Protein AF-A0A933N2H4-F1 (afdb_monomer)

Structure (mmCIF, N/CA/C/O backbone):
data_AF-A0A933N2H4-F1
#
_entry.id   AF-A0A933N2H4-F1
#
loop_
_atom_site.group_PDB
_atom_site.id
_atom_site.type_symbol
_atom_site.label_atom_id
_atom_site.label_alt_id
_atom_site.label_comp_id
_atom_site.label_asym_id
_atom_site.label_entity_id
_atom_site.label_seq_id
_atom_site.pdbx_PDB_ins_code
_atom_site.Cartn_x
_atom_site.Cartn_y
_atom_site.Cartn_z
_atom_site.occupancy
_atom_site.B_iso_or_equiv
_atom_site.auth_seq_id
_atom_site.auth_comp_id
_atom_site.auth_asym_id
_atom_site.auth_atom_id
_atom_site.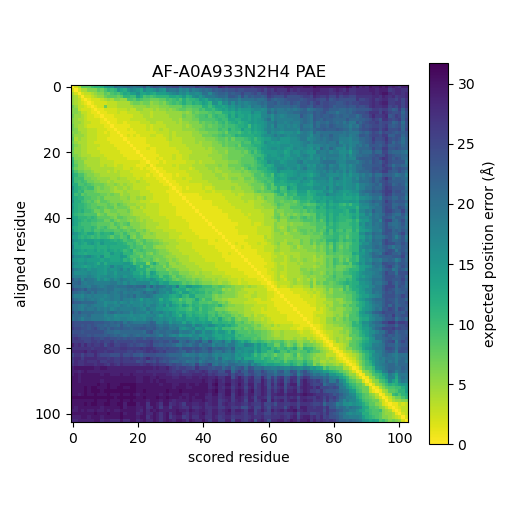pdbx_PDB_model_num
ATOM 1 N N . MET A 1 1 ? 38.674 6.266 -50.011 1.00 58.47 1 MET A N 1
ATOM 2 C CA . ME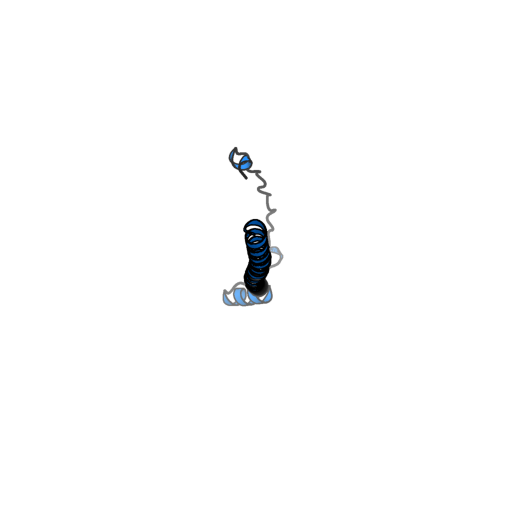T A 1 1 ? 37.348 5.593 -49.966 1.00 58.47 1 MET A CA 1
ATOM 3 C C . MET A 1 1 ? 37.020 4.892 -48.635 1.00 58.47 1 MET A C 1
ATOM 5 O O . MET A 1 1 ? 35.869 4.526 -48.436 1.00 58.47 1 MET A O 1
ATOM 9 N N . THR A 1 2 ? 37.965 4.697 -47.707 1.00 66.81 2 THR A N 1
ATOM 10 C CA . THR A 1 2 ? 37.738 3.985 -46.427 1.00 66.81 2 THR A CA 1
ATOM 11 C C . THR A 1 2 ? 36.993 4.820 -45.375 1.00 66.81 2 THR A C 1
ATOM 13 O O . THR A 1 2 ? 36.081 4.307 -44.730 1.00 66.81 2 THR A O 1
ATOM 16 N N . LYS A 1 3 ? 37.294 6.124 -45.261 1.00 69.38 3 LYS A N 1
ATOM 17 C CA . LYS A 1 3 ? 36.632 7.045 -44.312 1.00 69.38 3 LYS A CA 1
ATOM 18 C C . LYS A 1 3 ? 35.112 7.145 -44.504 1.00 69.38 3 LYS A C 1
ATOM 20 O O . LYS A 1 3 ? 34.376 7.161 -43.527 1.00 69.38 3 LYS A O 1
ATOM 25 N N . THR A 1 4 ? 34.623 7.151 -45.743 1.00 79.38 4 THR A N 1
ATOM 26 C CA . THR A 1 4 ? 33.181 7.214 -46.043 1.00 79.38 4 THR A CA 1
ATOM 27 C C . THR A 1 4 ? 32.435 5.933 -45.679 1.00 79.38 4 THR A C 1
ATOM 29 O O . THR A 1 4 ? 31.270 6.000 -45.306 1.00 79.38 4 THR A O 1
ATOM 32 N N . ARG A 1 5 ? 33.086 4.765 -45.751 1.00 79.56 5 ARG A N 1
ATOM 33 C CA . ARG A 1 5 ? 32.495 3.502 -45.281 1.00 79.56 5 ARG A CA 1
ATOM 34 C C . ARG A 1 5 ? 32.428 3.468 -43.755 1.00 79.56 5 ARG A C 1
ATOM 36 O O . ARG A 1 5 ? 31.379 3.149 -43.215 1.00 79.56 5 ARG A O 1
ATOM 43 N N . ALA A 1 6 ? 33.498 3.887 -43.078 1.00 84.25 6 ALA A N 1
ATOM 44 C CA . ALA A 1 6 ? 33.524 3.998 -41.619 1.00 84.25 6 ALA A CA 1
ATOM 45 C C . ALA A 1 6 ? 32.442 4.951 -41.085 1.00 84.25 6 ALA A C 1
ATOM 47 O O . ALA A 1 6 ? 31.749 4.610 -40.133 1.00 84.25 6 ALA A O 1
ATOM 48 N N . LEU A 1 7 ? 32.233 6.097 -41.746 1.00 88.12 7 LEU A N 1
ATOM 49 C CA . LEU A 1 7 ? 31.185 7.045 -41.363 1.00 88.12 7 LEU A CA 1
ATOM 50 C C . LEU A 1 7 ? 29.780 6.430 -41.481 1.00 88.12 7 LEU A C 1
ATOM 52 O O . LEU A 1 7 ? 28.976 6.575 -40.571 1.00 88.12 7 LEU A O 1
ATOM 56 N N . LYS A 1 8 ? 29.506 5.689 -42.565 1.00 88.38 8 LYS A N 1
ATOM 57 C CA . LYS A 1 8 ? 28.222 4.993 -42.766 1.00 88.38 8 LYS A CA 1
ATOM 58 C C . LYS A 1 8 ? 27.970 3.911 -41.713 1.00 88.38 8 LYS A C 1
ATOM 60 O O . LYS A 1 8 ? 26.841 3.752 -41.260 1.00 88.38 8 LYS A O 1
ATOM 65 N N . TYR A 1 9 ? 29.006 3.175 -41.310 1.00 92.06 9 TYR A N 1
ATOM 66 C CA . TYR A 1 9 ? 28.877 2.196 -40.229 1.00 92.06 9 TYR A CA 1
ATOM 67 C C . TYR A 1 9 ? 28.662 2.873 -38.874 1.00 92.06 9 TYR A C 1
ATOM 69 O O . TYR A 1 9 ? 27.835 2.412 -38.094 1.00 92.06 9 TYR A O 1
ATOM 77 N N . ALA A 1 10 ? 29.339 3.994 -38.615 1.00 92.19 10 ALA A N 1
ATOM 78 C CA . ALA A 1 10 ? 29.145 4.768 -37.395 1.00 92.19 10 ALA A CA 1
ATOM 79 C C . ALA A 1 10 ? 27.721 5.340 -37.296 1.00 92.19 10 ALA A C 1
ATOM 81 O O . ALA A 1 10 ? 27.112 5.260 -36.231 1.00 92.19 10 ALA A O 1
ATOM 82 N N . THR A 1 11 ? 27.155 5.853 -38.395 1.00 93.25 11 THR A N 1
ATOM 83 C CA . THR A 1 11 ? 25.762 6.327 -38.398 1.00 93.25 11 THR A CA 1
ATOM 84 C C . THR A 1 11 ? 24.784 5.180 -38.178 1.00 93.25 11 THR A C 1
ATOM 86 O O . THR A 1 11 ? 23.875 5.315 -37.368 1.00 93.25 11 THR A O 1
ATOM 89 N N . LEU A 1 12 ? 24.999 4.027 -38.823 1.00 94.56 12 LEU A N 1
ATOM 90 C CA . LEU A 1 12 ? 24.153 2.847 -38.632 1.00 94.56 12 LEU A CA 1
ATOM 91 C C . LEU A 1 12 ? 24.172 2.357 -37.172 1.00 94.56 12 LEU A C 1
ATOM 93 O O . LEU A 1 12 ? 23.121 2.082 -36.595 1.00 94.56 12 LEU A O 1
ATOM 97 N N . LEU A 1 13 ? 25.359 2.296 -36.562 1.00 95.75 13 LEU A N 1
ATOM 98 C CA . LEU A 1 13 ? 25.526 1.914 -35.159 1.00 95.75 13 LEU A CA 1
ATOM 99 C C . LEU A 1 13 ? 24.875 2.921 -34.213 1.00 95.75 13 LEU A C 1
ATOM 101 O O . LEU A 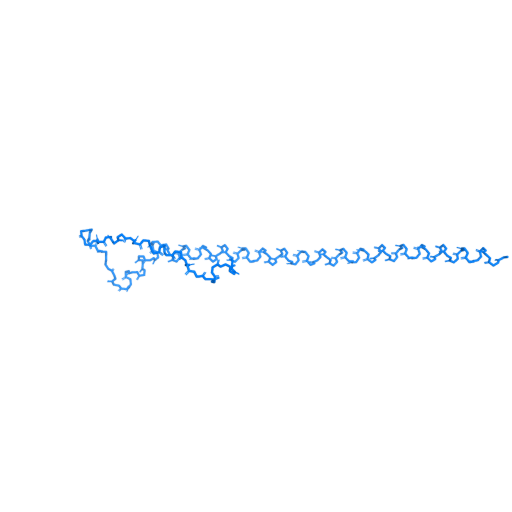1 13 ? 24.196 2.518 -33.274 1.00 95.75 13 LEU A O 1
ATOM 105 N N . SER A 1 14 ? 25.044 4.220 -34.471 1.00 95.06 14 SER A N 1
ATOM 106 C CA . SER A 1 14 ? 24.434 5.271 -33.656 1.00 95.06 14 SER A CA 1
ATOM 107 C C . SER A 1 14 ? 22.909 5.189 -33.696 1.00 95.06 14 SER A C 1
ATOM 109 O O . SER A 1 14 ? 22.268 5.169 -32.648 1.00 95.06 14 SER A O 1
ATOM 111 N N . THR A 1 15 ? 22.323 5.042 -34.885 1.00 95.62 15 THR A N 1
ATOM 112 C CA . THR A 1 15 ? 20.876 4.866 -35.036 1.00 95.62 15 THR A CA 1
ATOM 113 C C . THR A 1 15 ? 20.388 3.603 -34.323 1.00 95.62 15 THR A C 1
ATOM 115 O O . THR A 1 15 ? 19.409 3.662 -33.582 1.00 95.62 15 THR A O 1
ATOM 118 N N . GLY A 1 16 ? 21.096 2.479 -34.472 1.00 96.44 16 GLY A N 1
ATOM 119 C CA . GLY A 1 16 ? 20.769 1.238 -33.766 1.00 96.44 16 GLY A CA 1
ATOM 120 C C . GLY A 1 16 ? 20.817 1.385 -32.242 1.00 96.44 16 GLY A C 1
ATOM 121 O O . GLY A 1 16 ? 19.907 0.930 -31.551 1.00 96.44 16 GLY A O 1
ATOM 122 N N . ALA A 1 17 ? 21.828 2.077 -31.714 1.00 96.38 17 ALA A N 1
ATOM 123 C CA . ALA A 1 17 ? 21.964 2.331 -30.283 1.00 96.38 17 ALA A CA 1
ATOM 124 C C . ALA A 1 17 ? 20.8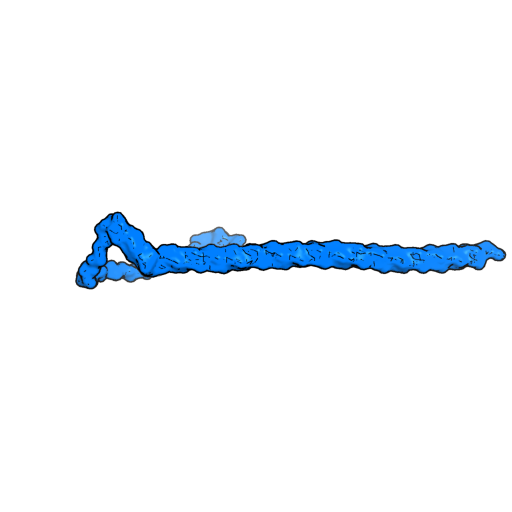07 3.177 -29.731 1.00 96.38 17 ALA A C 1
ATOM 126 O O . ALA A 1 17 ? 20.282 2.870 -28.662 1.00 96.38 17 ALA A O 1
ATOM 127 N N . VAL A 1 18 ? 20.356 4.195 -30.472 1.00 97.06 18 VAL A N 1
ATOM 128 C CA . VAL A 1 18 ? 19.201 5.019 -30.074 1.00 97.06 18 VAL A CA 1
ATOM 129 C C . VAL A 1 18 ? 17.931 4.173 -29.983 1.00 97.06 18 VAL A C 1
ATOM 131 O O . VAL A 1 18 ? 17.231 4.230 -28.971 1.00 97.06 18 VAL A O 1
ATOM 134 N N . PHE A 1 19 ? 17.654 3.341 -30.992 1.00 96.56 19 PHE A N 1
ATOM 135 C CA . PHE A 1 19 ? 16.495 2.445 -30.961 1.00 96.56 19 PHE A CA 1
ATOM 136 C C . PHE A 1 19 ? 16.570 1.436 -29.818 1.00 96.56 19 PHE A C 1
ATOM 138 O O . PHE A 1 19 ? 15.562 1.177 -29.162 1.00 96.56 19 PHE A O 1
ATOM 145 N N . PHE A 1 20 ? 17.760 0.901 -29.544 1.00 96.94 20 PHE A N 1
ATO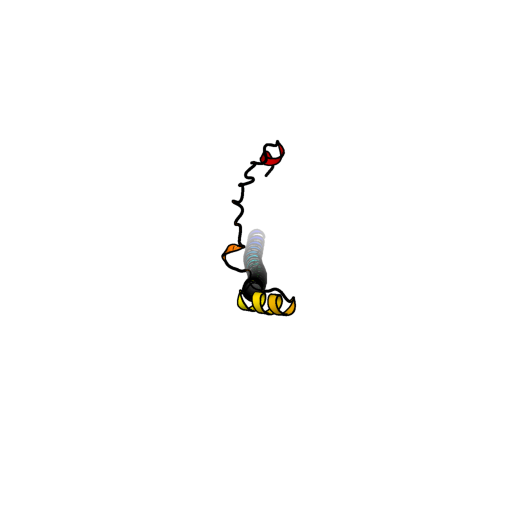M 146 C CA . PHE A 1 20 ? 17.964 -0.025 -28.439 1.00 96.94 20 PHE A CA 1
ATOM 147 C C . PHE A 1 20 ? 17.677 0.629 -27.084 1.00 96.94 20 PHE A C 1
ATOM 149 O O . PHE A 1 20 ? 16.915 0.079 -26.293 1.00 96.94 20 PHE A O 1
ATOM 156 N N . VAL A 1 21 ? 18.227 1.820 -26.827 1.00 96.69 21 VAL A N 1
ATOM 157 C CA . VAL A 1 21 ? 17.982 2.560 -25.577 1.00 96.69 21 VAL A CA 1
ATOM 158 C C . VAL A 1 21 ? 16.503 2.909 -25.431 1.00 96.69 21 VAL A C 1
ATOM 160 O O . VAL A 1 21 ? 15.943 2.760 -24.345 1.00 96.69 21 VAL A O 1
ATOM 163 N N . PHE A 1 22 ? 15.845 3.314 -26.519 1.00 96.56 22 PHE A N 1
ATOM 164 C CA . PHE A 1 22 ? 14.414 3.598 -26.506 1.00 96.56 22 PHE A CA 1
ATOM 165 C C . PHE A 1 22 ? 13.590 2.353 -26.155 1.00 96.56 22 PHE A C 1
ATOM 167 O O . PHE A 1 22 ? 12.750 2.399 -25.254 1.00 96.56 22 PHE A O 1
ATOM 174 N N . ALA A 1 23 ? 13.847 1.225 -26.820 1.00 96.06 23 ALA A N 1
ATOM 175 C CA . ALA A 1 23 ? 13.157 -0.030 -26.541 1.00 96.06 23 ALA A CA 1
ATOM 176 C C . ALA A 1 23 ? 13.412 -0.508 -25.103 1.00 96.06 23 ALA A C 1
ATOM 178 O O . ALA A 1 23 ? 12.473 -0.868 -24.394 1.00 96.06 23 ALA A O 1
ATOM 179 N N . TRP A 1 24 ? 14.662 -0.437 -24.640 1.00 95.94 24 TRP A N 1
ATOM 180 C CA . TRP A 1 24 ? 15.043 -0.776 -23.271 1.00 95.94 24 TRP A CA 1
ATOM 181 C C . TRP A 1 24 ? 14.294 0.073 -22.240 1.00 95.94 24 TRP A C 1
ATOM 183 O O . TRP A 1 24 ? 13.706 -0.466 -21.303 1.00 95.94 24 TRP A O 1
ATOM 193 N N . GLY A 1 25 ? 14.254 1.394 -22.437 1.00 95.06 25 GLY A N 1
ATOM 194 C CA . GLY A 1 25 ? 13.529 2.313 -21.562 1.00 95.06 25 GLY A CA 1
ATOM 195 C C . GLY A 1 25 ? 12.037 1.991 -21.483 1.00 95.06 25 GLY A C 1
ATOM 196 O O . GLY A 1 25 ? 11.481 1.949 -20.389 1.00 95.06 25 GLY A O 1
ATOM 197 N N . ASN A 1 26 ? 11.402 1.677 -22.616 1.00 94.88 26 ASN A N 1
ATOM 198 C CA . ASN A 1 26 ? 9.989 1.291 -22.653 1.00 94.88 26 ASN A CA 1
ATOM 199 C C . ASN A 1 26 ? 9.719 -0.023 -21.902 1.00 94.88 26 ASN A C 1
ATOM 201 O O . ASN A 1 26 ? 8.748 -0.117 -21.147 1.00 94.88 26 ASN A O 1
ATOM 205 N N . VAL A 1 27 ? 10.589 -1.026 -22.054 1.00 94.56 27 VAL A N 1
ATOM 206 C CA . VAL A 1 27 ? 10.477 -2.294 -21.313 1.00 94.56 27 VAL A CA 1
ATOM 207 C C . VAL A 1 27 ? 10.617 -2.056 -19.809 1.00 94.56 27 VAL A C 1
ATOM 209 O O . VAL A 1 27 ? 9.814 -2.574 -19.031 1.00 94.56 27 VAL A O 1
ATOM 212 N N . GLN A 1 28 ? 11.589 -1.243 -19.393 1.00 93.94 28 GLN A N 1
ATOM 213 C CA . GLN A 1 28 ? 11.796 -0.918 -17.981 1.00 93.94 28 GLN A CA 1
ATOM 214 C C . GLN A 1 28 ? 10.630 -0.117 -17.395 1.00 93.94 28 GLN A C 1
ATOM 216 O O . GLN A 1 28 ? 10.164 -0.438 -16.303 1.00 93.94 28 GLN A O 1
ATOM 221 N N . ALA A 1 29 ? 10.110 0.869 -18.128 1.00 92.75 29 ALA A N 1
ATOM 222 C CA . ALA A 1 29 ? 8.942 1.641 -17.713 1.00 92.75 29 ALA A CA 1
ATOM 223 C C . ALA A 1 29 ? 7.707 0.747 -17.535 1.00 92.75 29 ALA A C 1
ATOM 225 O O . ALA A 1 29 ? 6.986 0.874 -16.549 1.00 92.75 29 ALA A O 1
ATOM 226 N N . THR A 1 30 ? 7.507 -0.209 -18.444 1.00 93.50 30 THR A N 1
ATOM 227 C CA . THR A 1 30 ? 6.398 -1.168 -18.369 1.00 93.50 30 THR A CA 1
ATOM 228 C C . THR A 1 30 ? 6.521 -2.076 -17.142 1.00 93.50 30 THR A C 1
ATOM 230 O O . THR A 1 30 ? 5.560 -2.239 -16.395 1.00 93.50 30 THR A O 1
ATOM 233 N N . ARG A 1 31 ? 7.715 -2.629 -16.885 1.00 92.00 31 ARG A N 1
ATOM 234 C CA . ARG A 1 31 ? 7.987 -3.444 -15.686 1.00 92.00 31 ARG A CA 1
ATOM 235 C C . ARG A 1 31 ? 7.749 -2.657 -14.401 1.00 92.00 31 ARG A C 1
ATOM 237 O O . ARG A 1 31 ? 7.113 -3.161 -13.483 1.00 92.00 31 ARG A O 1
ATOM 244 N N . LEU A 1 32 ? 8.218 -1.411 -14.356 1.00 94.69 32 LEU A N 1
ATOM 245 C CA . LEU A 1 32 ? 8.002 -0.531 -13.213 1.00 94.69 32 LEU A CA 1
ATOM 246 C C . LEU A 1 32 ? 6.510 -0.238 -13.009 1.00 94.69 32 LEU A C 1
ATOM 248 O O . LEU A 1 32 ? 6.035 -0.282 -11.879 1.00 94.69 32 LEU A O 1
ATOM 252 N N . GLY A 1 33 ? 5.767 0.002 -14.092 1.00 93.88 33 GLY A N 1
ATOM 253 C CA . GLY A 1 33 ? 4.320 0.198 -14.051 1.00 93.88 33 GLY A CA 1
ATOM 254 C C . GLY A 1 33 ? 3.583 -0.994 -13.441 1.00 93.88 33 GLY A C 1
ATOM 255 O O . GLY A 1 33 ? 2.748 -0.801 -12.560 1.00 93.88 33 GLY A O 1
ATOM 256 N N . TYR A 1 34 ? 3.939 -2.221 -13.837 1.00 95.25 34 TYR A N 1
ATOM 257 C CA . TYR A 1 34 ? 3.361 -3.431 -13.247 1.00 95.25 34 TYR A CA 1
ATOM 258 C C . TYR A 1 34 ? 3.669 -3.559 -11.755 1.00 95.25 34 TYR A C 1
ATOM 260 O O . TYR A 1 34 ? 2.749 -3.793 -10.976 1.00 95.25 34 TYR A O 1
ATOM 268 N N . ASN A 1 35 ? 4.918 -3.325 -11.347 1.00 95.25 35 ASN A N 1
ATOM 269 C CA . ASN A 1 35 ? 5.300 -3.383 -9.934 1.00 95.25 35 ASN A CA 1
ATOM 270 C C . ASN A 1 35 ? 4.554 -2.332 -9.096 1.00 95.25 35 ASN A C 1
ATOM 272 O O . ASN A 1 35 ? 4.114 -2.612 -7.985 1.00 95.25 35 ASN A O 1
ATOM 276 N N . ILE A 1 36 ? 4.381 -1.115 -9.624 1.00 96.12 36 ILE A N 1
ATOM 277 C CA . ILE A 1 36 ? 3.608 -0.062 -8.953 1.00 96.12 36 ILE A CA 1
ATOM 278 C C . ILE A 1 36 ? 2.148 -0.491 -8.794 1.00 96.12 36 ILE A C 1
ATOM 280 O O . ILE A 1 36 ? 1.560 -0.281 -7.735 1.00 96.12 36 ILE A O 1
ATOM 284 N N . GLU A 1 37 ? 1.553 -1.070 -9.833 1.00 95.50 37 GLU A N 1
ATOM 285 C CA . GLU A 1 37 ? 0.163 -1.523 -9.793 1.00 95.50 37 GLU A CA 1
ATOM 286 C C . GLU A 1 37 ? -0.032 -2.695 -8.822 1.00 95.50 37 GLU A C 1
ATOM 288 O O . GLU A 1 37 ? -1.026 -2.745 -8.100 1.00 95.50 37 GLU A O 1
ATOM 293 N N . GLU A 1 38 ? 0.930 -3.614 -8.752 1.00 96.31 38 GLU A N 1
ATOM 294 C CA . GLU A 1 38 ? 0.941 -4.703 -7.775 1.00 96.31 38 GLU A CA 1
ATOM 295 C C . GLU A 1 38 ? 0.997 -4.169 -6.338 1.00 96.31 38 GLU A C 1
ATOM 297 O O . GLU A 1 38 ? 0.123 -4.489 -5.530 1.00 96.31 38 GLU A O 1
ATOM 302 N N . LEU A 1 39 ? 1.929 -3.256 -6.049 1.00 96.56 39 LEU A N 1
ATOM 303 C CA . LEU A 1 39 ? 2.036 -2.613 -4.736 1.00 96.56 39 LEU A CA 1
ATOM 304 C C . LEU A 1 39 ? 0.767 -1.830 -4.369 1.00 96.56 39 LEU A C 1
ATOM 306 O O . LEU A 1 39 ? 0.302 -1.881 -3.232 1.00 96.56 39 LEU A O 1
ATOM 310 N N . ARG A 1 40 ? 0.155 -1.126 -5.329 1.00 96.31 40 ARG A N 1
ATOM 311 C CA . ARG A 1 40 ? -1.120 -0.420 -5.109 1.00 96.31 40 ARG A CA 1
ATOM 312 C C . ARG A 1 40 ? -2.243 -1.376 -4.723 1.00 96.31 40 ARG A C 1
ATOM 314 O O . ARG A 1 40 ? -3.046 -1.051 -3.845 1.00 96.31 40 ARG A O 1
ATOM 321 N N . LYS A 1 41 ? -2.316 -2.546 -5.363 1.00 96.81 41 LYS A N 1
ATOM 322 C CA . LYS A 1 41 ? -3.297 -3.581 -5.015 1.00 96.81 41 LYS A CA 1
ATOM 323 C C . LYS A 1 41 ? -3.055 -4.117 -3.610 1.00 96.81 41 LYS A C 1
ATOM 325 O O . LYS A 1 41 ? -4.013 -4.219 -2.848 1.00 96.81 41 LYS A O 1
ATOM 330 N N . GLU A 1 42 ? -1.805 -4.396 -3.256 1.00 96.75 42 GLU A N 1
ATOM 331 C CA . GLU A 1 42 ? -1.437 -4.879 -1.924 1.00 96.75 42 GLU A CA 1
ATOM 332 C C . GLU A 1 42 ? -1.818 -3.875 -0.826 1.00 96.75 42 GLU A C 1
ATOM 334 O O . GLU A 1 42 ? -2.511 -4.237 0.127 1.00 96.75 42 GLU A O 1
ATOM 339 N N . ILE A 1 43 ? -1.482 -2.592 -1.007 1.00 97.38 43 ILE A N 1
ATOM 340 C CA . ILE A 1 43 ? -1.872 -1.514 -0.085 1.00 97.38 43 ILE A CA 1
ATOM 341 C C . ILE A 1 43 ? -3.391 -1.491 0.101 1.00 97.38 43 ILE A C 1
ATOM 343 O O . ILE A 1 43 ? -3.881 -1.486 1.228 1.00 97.38 43 ILE A O 1
ATOM 347 N N . LYS A 1 44 ? -4.158 -1.544 -0.993 1.00 97.31 44 LYS A N 1
ATOM 348 C CA . LYS A 1 44 ? -5.625 -1.510 -0.929 1.00 97.31 44 LYS A CA 1
ATOM 349 C C . LYS A 1 44 ? -6.209 -2.712 -0.181 1.00 97.31 44 LYS A C 1
ATOM 351 O O . LYS A 1 44 ? -7.193 -2.563 0.552 1.00 97.31 44 LYS A O 1
ATOM 356 N N . VAL A 1 45 ? -5.631 -3.900 -0.364 1.00 97.25 45 VAL A N 1
ATOM 357 C CA . VAL A 1 45 ? -6.027 -5.110 0.372 1.00 97.25 45 VAL A CA 1
ATOM 358 C C . VAL A 1 45 ? -5.760 -4.928 1.865 1.00 97.25 45 VAL A C 1
ATOM 360 O O . VAL A 1 45 ? -6.665 -5.150 2.673 1.00 97.25 45 VAL A O 1
ATOM 363 N N . LEU A 1 46 ? -4.571 -4.447 2.233 1.00 96.38 46 LEU A N 1
ATOM 364 C CA . LEU A 1 46 ? -4.198 -4.192 3.626 1.00 96.38 46 LEU A CA 1
ATOM 365 C C . LEU A 1 46 ? -5.083 -3.128 4.283 1.00 96.38 46 LEU A C 1
ATOM 367 O O . LEU A 1 46 ? -5.560 -3.332 5.399 1.00 96.38 46 LEU A O 1
ATOM 371 N N . GLU A 1 47 ? -5.364 -2.020 3.599 1.00 96.50 47 GLU A N 1
ATOM 372 C CA . GLU A 1 47 ? -6.249 -0.961 4.096 1.00 96.50 47 GLU A CA 1
ATOM 373 C C . GLU A 1 47 ? -7.674 -1.469 4.328 1.00 96.50 47 GLU A C 1
ATOM 375 O O . GLU A 1 47 ? -8.289 -1.183 5.361 1.00 96.50 47 GLU A O 1
ATOM 380 N N . THR A 1 48 ? -8.196 -2.255 3.384 1.00 95.81 48 THR A N 1
ATOM 381 C CA . THR A 1 48 ? -9.533 -2.849 3.492 1.00 95.81 48 THR A CA 1
ATOM 382 C C . THR A 1 48 ? -9.596 -3.819 4.669 1.00 95.81 48 THR A C 1
ATOM 384 O O . THR A 1 48 ? -10.531 -3.745 5.468 1.00 95.81 48 THR A O 1
ATOM 387 N N . GLY A 1 49 ? -8.575 -4.669 4.824 1.00 94.94 49 GLY A N 1
ATOM 388 C CA . GLY A 1 49 ? -8.436 -5.563 5.969 1.00 94.94 49 GLY A CA 1
ATOM 389 C C . GLY A 1 49 ? -8.383 -4.792 7.286 1.00 94.94 49 GLY A C 1
ATOM 390 O O . GLY A 1 49 ? -9.191 -5.035 8.175 1.00 94.94 49 GLY A O 1
ATOM 391 N N . ASN A 1 50 ? -7.515 -3.785 7.397 1.00 95.88 50 ASN A N 1
ATOM 392 C CA . ASN A 1 50 ? -7.393 -2.969 8.606 1.00 95.88 50 ASN A CA 1
ATOM 393 C C . ASN A 1 50 ? -8.721 -2.292 8.981 1.00 95.88 50 ASN A C 1
ATOM 395 O O . ASN A 1 50 ? -9.130 -2.315 10.142 1.00 95.88 50 ASN A O 1
ATOM 399 N N . LYS A 1 51 ? -9.429 -1.734 7.993 1.00 95.50 51 LYS A N 1
ATOM 400 C CA . LYS A 1 51 ? -10.748 -1.126 8.193 1.00 95.50 51 LYS A CA 1
ATOM 401 C C . LYS A 1 51 ? -11.778 -2.145 8.675 1.00 95.50 51 LYS A C 1
ATOM 403 O O . LYS A 1 51 ? -12.575 -1.816 9.551 1.00 95.50 51 LYS A O 1
ATOM 408 N N . TYR A 1 52 ? -11.775 -3.352 8.115 1.00 95.19 52 TYR A N 1
ATOM 409 C CA . TYR A 1 52 ? -12.650 -4.435 8.556 1.00 95.19 52 TYR A CA 1
ATOM 410 C C . TYR A 1 52 ? -12.348 -4.842 10.002 1.00 95.19 52 TYR A C 1
ATOM 412 O O . TYR A 1 52 ? -13.250 -4.823 10.834 1.00 95.19 52 TYR A O 1
ATOM 420 N N . LEU A 1 53 ? -11.080 -5.108 10.332 1.00 94.44 53 LEU A N 1
ATOM 421 C CA . LEU A 1 53 ? -10.677 -5.499 11.685 1.00 94.44 53 LEU A CA 1
ATOM 422 C C . LEU A 1 53 ? -11.017 -4.419 12.718 1.00 94.44 53 LEU A C 1
ATOM 424 O O . LEU A 1 53 ? -11.533 -4.737 13.782 1.00 94.44 53 LEU A O 1
ATOM 428 N N . LYS A 1 54 ? -10.789 -3.138 12.406 1.00 93.00 54 LYS A N 1
ATOM 429 C CA . LYS A 1 54 ? -11.173 -2.032 13.298 1.00 93.00 54 LYS A CA 1
ATOM 430 C C . LYS A 1 54 ? -12.671 -2.008 13.577 1.00 93.00 54 LYS A C 1
ATOM 432 O O . LYS A 1 54 ? -13.065 -1.800 14.720 1.00 93.00 54 LYS A O 1
ATOM 437 N N . LYS A 1 55 ? -13.497 -2.236 12.553 1.00 93.31 55 LYS A N 1
ATOM 438 C CA . LYS A 1 55 ? -14.948 -2.346 12.734 1.00 93.31 55 LYS A CA 1
ATOM 439 C C . LYS A 1 55 ? -15.310 -3.544 13.597 1.00 93.31 55 LYS A C 1
ATOM 441 O O . LYS A 1 55 ? -16.125 -3.389 14.494 1.00 93.31 55 LYS A O 1
ATOM 446 N N . GLU A 1 56 ? -14.695 -4.701 13.366 1.00 91.81 56 GLU A N 1
ATOM 447 C CA . GLU A 1 56 ? -14.963 -5.891 14.177 1.00 91.81 56 GLU A CA 1
ATOM 448 C C . GLU A 1 56 ? -14.585 -5.661 15.642 1.00 91.81 56 GLU A C 1
ATOM 450 O O . GLU A 1 56 ? -15.371 -5.987 16.518 1.00 91.81 56 GLU A O 1
ATOM 455 N N . ILE A 1 57 ? -13.448 -5.010 15.911 1.00 90.25 57 ILE A N 1
ATOM 456 C CA . ILE A 1 57 ? -13.036 -4.6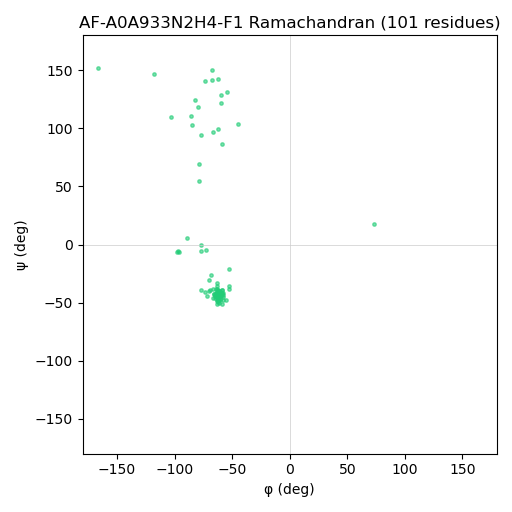27 17.269 1.00 90.25 57 ILE A CA 1
ATOM 457 C C . ILE A 1 57 ? -14.059 -3.680 17.908 1.00 90.25 57 ILE A C 1
ATOM 459 O O . ILE A 1 57 ? -14.457 -3.871 19.055 1.00 90.25 57 ILE A O 1
ATOM 463 N N . GLN A 1 58 ? -14.502 -2.655 17.178 1.00 90.12 58 GLN A N 1
ATOM 464 C CA . GLN A 1 58 ? -15.517 -1.723 17.677 1.00 90.12 58 GLN A CA 1
ATOM 465 C C . GLN A 1 58 ? -16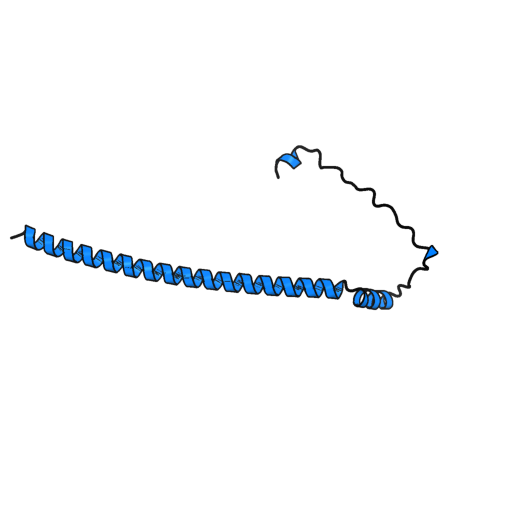.842 -2.427 17.963 1.00 90.12 58 GLN A C 1
ATOM 467 O O . GLN A 1 58 ? -17.473 -2.150 18.976 1.00 90.12 58 GLN A O 1
ATOM 472 N N . LEU A 1 59 ? -17.246 -3.361 17.102 1.00 88.19 59 LEU A N 1
ATOM 473 C CA . LEU A 1 59 ? -18.433 -4.174 17.318 1.00 88.19 59 LEU A CA 1
ATOM 474 C C . LEU A 1 59 ? -18.242 -5.102 18.516 1.00 88.19 59 LEU A C 1
ATOM 476 O O . LEU A 1 59 ? -19.123 -5.159 19.364 1.00 88.19 59 LEU A O 1
ATOM 480 N N . SER A 1 60 ? -17.114 -5.801 18.641 1.00 82.94 60 SER A N 1
ATOM 481 C CA . SER A 1 60 ? -16.847 -6.709 19.762 1.00 82.94 60 SER A CA 1
ATOM 482 C C . SER A 1 60 ? -16.784 -5.981 21.103 1.00 82.94 60 SER A C 1
ATOM 484 O O . SER A 1 60 ? -17.240 -6.521 22.102 1.00 82.94 60 SER A O 1
ATOM 486 N N . MET A 1 61 ? -16.259 -4.753 21.115 1.00 88.44 61 MET A N 1
ATOM 487 C CA . MET A 1 61 ? -16.229 -3.883 22.294 1.00 88.44 61 MET A CA 1
ATOM 488 C C . MET A 1 61 ? -17.479 -3.004 22.430 1.00 88.44 61 MET A C 1
ATOM 490 O O . MET A 1 61 ? -17.522 -2.142 23.306 1.00 88.44 61 MET A O 1
ATOM 494 N N . SER A 1 62 ? -18.487 -3.180 21.571 1.00 88.38 62 SER A N 1
ATOM 495 C CA . SER A 1 62 ? -19.728 -2.418 21.696 1.00 88.38 62 SER A CA 1
ATOM 496 C C . SER A 1 62 ? -20.410 -2.749 23.027 1.00 88.38 62 SER A C 1
ATOM 498 O O . SER A 1 62 ? -20.406 -3.916 23.444 1.00 88.38 62 SER A O 1
ATOM 500 N N . PRO A 1 63 ? -21.025 -1.757 23.696 1.00 84.88 63 PRO A N 1
ATOM 501 C CA . PRO A 1 63 ? -21.748 -1.986 24.939 1.00 84.88 63 PRO A CA 1
ATOM 502 C C . PRO A 1 63 ? -22.792 -3.093 24.810 1.00 84.88 63 PRO A C 1
ATOM 504 O O . PRO A 1 63 ? -22.904 -3.907 25.718 1.00 84.88 63 PRO A O 1
ATOM 507 N N . GLU A 1 64 ? -23.494 -3.187 23.674 1.00 86.00 64 GLU A N 1
ATOM 508 C CA . GLU A 1 64 ? -24.517 -4.219 23.478 1.00 86.00 64 GLU A CA 1
ATOM 509 C C . GLU A 1 64 ? -23.918 -5.632 23.497 1.00 86.00 64 GLU A C 1
ATOM 511 O O . GLU A 1 64 ? -24.457 -6.526 24.154 1.00 86.00 64 GLU A O 1
ATOM 516 N N . ARG A 1 65 ? -22.783 -5.856 22.813 1.00 87.31 65 ARG A N 1
ATOM 517 C CA . ARG A 1 65 ? -22.125 -7.175 22.810 1.00 87.31 65 ARG A CA 1
ATOM 518 C C . ARG A 1 65 ? -21.496 -7.500 24.158 1.00 87.31 65 ARG A C 1
ATOM 520 O O . ARG A 1 65 ? -21.614 -8.638 24.609 1.00 87.31 65 ARG A O 1
ATOM 527 N N . LEU A 1 66 ? -20.876 -6.517 24.807 1.00 90.06 66 LEU A N 1
ATOM 528 C CA . LEU A 1 66 ? -20.302 -6.688 26.140 1.00 90.06 66 LEU A CA 1
ATOM 529 C C . LEU A 1 66 ? -21.382 -7.002 27.182 1.00 90.06 66 LEU A C 1
ATOM 531 O O . LEU A 1 66 ? -21.197 -7.912 27.983 1.00 90.06 66 LEU A O 1
ATOM 535 N N . GLN A 1 67 ? -22.530 -6.321 27.139 1.00 87.56 67 GLN A N 1
ATOM 536 C CA . GLN A 1 67 ? -23.683 -6.613 27.996 1.00 87.56 67 GLN A CA 1
ATOM 537 C C . GLN A 1 67 ? -24.233 -8.015 27.741 1.00 87.56 67 GLN A C 1
ATOM 539 O O . GLN A 1 67 ? -24.462 -8.763 28.689 1.00 87.56 67 GLN A O 1
ATOM 544 N N . ALA A 1 68 ? -24.418 -8.397 26.474 1.00 89.31 68 ALA A N 1
ATOM 545 C CA . ALA A 1 68 ? -24.913 -9.725 26.128 1.00 89.31 68 ALA A CA 1
ATOM 546 C C . ALA A 1 68 ? -23.994 -10.836 26.661 1.00 89.31 68 ALA A C 1
ATOM 548 O O . ALA A 1 68 ? -24.482 -11.856 27.145 1.00 89.31 68 ALA A O 1
ATOM 549 N N . GLU A 1 69 ? -22.674 -10.643 26.605 1.00 89.88 69 GLU A N 1
ATOM 550 C CA . GLU A 1 69 ? -21.714 -11.602 27.154 1.00 89.88 69 GLU A CA 1
ATOM 551 C C . GLU A 1 69 ? -21.674 -11.572 28.689 1.00 89.88 69 GLU A C 1
ATOM 553 O O . GLU A 1 69 ? -21.674 -12.624 29.324 1.00 89.88 69 GLU A O 1
ATOM 558 N N . ALA A 1 70 ? -21.737 -10.386 29.300 1.00 89.44 70 ALA A N 1
ATOM 559 C CA . ALA A 1 70 ? -21.803 -10.220 30.751 1.00 89.44 70 ALA A CA 1
ATOM 560 C C . ALA A 1 70 ? -23.015 -10.945 31.359 1.00 89.44 70 ALA A C 1
ATOM 562 O O . ALA A 1 70 ? -22.876 -11.640 32.365 1.00 89.44 70 ALA A O 1
ATOM 563 N N . VAL A 1 71 ? -24.178 -10.865 30.704 1.00 90.56 71 VAL A N 1
ATOM 564 C CA . VAL A 1 71 ? -25.392 -11.583 31.118 1.00 90.56 71 VAL A CA 1
ATOM 565 C C . VAL A 1 71 ? -25.192 -13.099 31.060 1.00 90.56 71 VAL A C 1
ATOM 567 O O . VAL A 1 71 ? -25.578 -13.796 31.995 1.00 90.56 71 VAL A O 1
ATOM 570 N N . LYS A 1 72 ? -24.549 -13.633 30.011 1.00 91.81 72 LYS A N 1
ATOM 571 C CA . LYS A 1 72 ? -24.235 -15.075 29.935 1.00 91.81 72 LYS A CA 1
ATOM 572 C C . LYS A 1 72 ? -23.281 -15.526 31.037 1.00 91.81 72 LYS A C 1
ATOM 574 O O . LYS A 1 72 ? -23.385 -16.655 31.504 1.00 91.81 72 LYS A O 1
ATOM 579 N N . LEU A 1 73 ? -22.362 -14.653 31.441 1.00 92.06 73 LEU A N 1
ATOM 580 C CA . LEU A 1 73 ? -21.424 -14.895 32.537 1.00 92.06 73 LEU A CA 1
ATOM 581 C C . LEU A 1 73 ? -22.068 -14.738 33.926 1.00 92.06 73 LEU A C 1
ATOM 583 O O . LEU A 1 73 ? -21.390 -14.936 34.931 1.00 92.06 73 LEU A O 1
ATOM 587 N N . GLY A 1 74 ? -23.360 -14.398 34.000 1.00 91.56 74 GLY A N 1
ATOM 588 C CA . GLY A 1 74 ? -24.073 -14.193 35.260 1.00 91.56 74 GLY A CA 1
ATOM 589 C C . GLY A 1 74 ? -23.696 -12.895 35.976 1.00 91.56 74 GLY A C 1
ATOM 590 O O . GLY A 1 74 ? -23.953 -12.763 37.170 1.00 91.56 74 GLY A O 1
ATOM 591 N N . LEU A 1 75 ? -23.075 -11.943 35.272 1.00 88.69 75 LEU A N 1
ATOM 592 C CA . LEU A 1 75 ? -22.761 -10.632 35.827 1.00 88.69 75 LEU A CA 1
ATOM 593 C C . LEU A 1 75 ? -24.041 -9.801 35.953 1.00 88.69 75 LEU A C 1
ATOM 595 O O . LEU A 1 75 ? -24.903 -9.810 35.073 1.00 88.69 75 LEU A O 1
ATOM 599 N N . VAL A 1 76 ? -24.144 -9.058 37.051 1.00 86.50 76 VAL A N 1
ATOM 600 C CA . VAL A 1 76 ? -25.284 -8.193 37.366 1.00 86.50 76 VAL A CA 1
ATOM 601 C C . VAL A 1 76 ? -24.790 -6.755 37.449 1.00 86.50 76 VAL A C 1
ATOM 603 O O . VAL A 1 76 ? -23.651 -6.504 37.847 1.00 86.50 76 VAL A O 1
ATOM 606 N N . TYR A 1 77 ? -25.640 -5.808 37.057 1.00 83.38 77 TYR A N 1
ATOM 607 C CA . TYR A 1 77 ? -25.334 -4.393 37.216 1.00 83.38 77 TYR A CA 1
ATOM 608 C C . TYR A 1 77 ? -25.114 -4.056 38.699 1.00 83.38 77 TYR A C 1
ATOM 610 O O . TYR A 1 77 ? -25.967 -4.400 39.520 1.00 83.38 77 TYR A O 1
ATOM 618 N N . PRO A 1 78 ? -23.997 -3.398 39.054 1.00 85.56 78 PRO A N 1
ATOM 619 C CA . PRO A 1 78 ? -23.783 -2.938 40.418 1.00 85.56 78 PRO A CA 1
ATOM 620 C C . PRO A 1 78 ? -24.771 -1.820 40.759 1.00 85.56 78 PRO A C 1
ATOM 622 O O . PRO A 1 78 ? -25.166 -1.039 39.889 1.00 85.56 78 PRO A O 1
ATOM 625 N N . GLU A 1 79 ? -25.139 -1.714 42.033 1.00 85.75 79 GLU A N 1
ATOM 626 C CA . GLU A 1 79 ? -25.912 -0.569 42.508 1.00 85.75 79 GLU A CA 1
ATOM 627 C C . GLU A 1 79 ? -25.058 0.713 42.437 1.00 85.75 79 GLU A C 1
ATOM 629 O O . GLU A 1 79 ? -23.858 0.654 42.739 1.00 85.75 79 GLU A O 1
ATOM 634 N N . PRO A 1 80 ? -25.641 1.869 42.056 1.00 76.12 80 PRO A N 1
ATOM 635 C CA . PRO A 1 80 ? -24.893 3.110 41.827 1.00 76.12 80 PRO A CA 1
ATOM 636 C C . PRO A 1 80 ? -23.991 3.524 42.997 1.00 76.12 80 PRO A C 1
ATOM 638 O O . PRO A 1 80 ? -22.876 3.992 42.775 1.00 76.12 80 PRO A O 1
ATOM 641 N N . ASP A 1 81 ? -24.434 3.274 44.230 1.00 79.12 81 ASP A N 1
ATOM 642 C CA . ASP A 1 81 ? -23.738 3.679 45.458 1.00 79.12 81 ASP A CA 1
ATOM 643 C C . ASP A 1 81 ? -22.531 2.788 45.813 1.00 79.12 81 ASP A C 1
ATOM 645 O O . ASP A 1 81 ? -21.790 3.084 46.748 1.00 79.12 81 ASP A O 1
ATOM 649 N N . THR A 1 82 ? -22.298 1.701 45.068 1.00 79.19 82 THR A N 1
ATOM 650 C CA . THR A 1 82 ? -21.200 0.746 45.329 1.00 79.19 82 THR A CA 1
ATOM 651 C C . THR A 1 82 ? -19.957 1.024 44.467 1.00 79.19 82 THR A C 1
ATOM 653 O O . THR A 1 82 ? -18.917 0.384 44.634 1.00 79.19 82 THR A O 1
ATOM 656 N N . ILE A 1 83 ? -20.027 1.976 43.528 1.00 79.50 83 ILE A N 1
ATOM 657 C CA . ILE A 1 83 ? -18.933 2.270 42.595 1.00 79.50 83 ILE A CA 1
ATOM 658 C C . ILE A 1 83 ? -17.945 3.251 43.241 1.00 79.50 83 ILE A C 1
ATOM 660 O O . ILE A 1 83 ? -18.234 4.434 43.400 1.00 79.50 83 ILE A O 1
ATOM 664 N N . VAL A 1 84 ? -16.740 2.774 43.556 1.00 81.94 84 VAL A N 1
ATOM 665 C CA . VAL A 1 84 ? -15.626 3.614 44.024 1.00 81.94 84 VAL A CA 1
ATOM 666 C C . VAL A 1 84 ? -14.644 3.822 42.871 1.00 81.94 84 VAL A C 1
ATOM 668 O O . VAL A 1 84 ? -13.954 2.886 42.466 1.00 81.94 84 VAL A O 1
ATOM 671 N N . LEU A 1 85 ? -14.573 5.043 42.328 1.00 78.88 85 LEU A N 1
ATOM 672 C CA . LEU A 1 85 ? -13.564 5.402 41.329 1.00 78.88 85 LEU A CA 1
ATOM 673 C C . LEU A 1 85 ? -12.235 5.690 42.030 1.00 78.88 85 LEU A C 1
ATOM 675 O O . LEU A 1 85 ? -12.132 6.613 42.836 1.00 78.88 85 LEU A O 1
ATOM 679 N N . LEU A 1 86 ? -11.210 4.904 41.713 1.00 80.12 86 LEU A N 1
ATOM 680 C CA . LEU A 1 86 ? -9.844 5.198 42.130 1.00 80.12 86 LEU A CA 1
ATOM 681 C C . LEU A 1 86 ? -9.252 6.215 41.150 1.00 80.12 86 LEU A C 1
ATOM 683 O O . LEU A 1 86 ? -9.227 5.962 39.946 1.00 80.12 86 LEU A O 1
ATOM 687 N N . GLU A 1 87 ? -8.775 7.354 41.657 1.00 72.62 87 GLU A N 1
ATOM 688 C CA . GLU A 1 87 ? -7.998 8.292 40.847 1.00 72.62 87 GLU A CA 1
ATOM 689 C C . GLU A 1 87 ? -6.750 7.578 40.321 1.00 72.62 87 GLU A C 1
ATOM 691 O O . GLU A 1 87 ? -5.937 7.041 41.083 1.00 72.62 87 GLU A O 1
ATOM 696 N N . GLU A 1 88 ? -6.610 7.552 38.998 1.00 63.09 88 GLU A N 1
ATOM 697 C CA . GLU A 1 88 ? -5.452 6.986 38.330 1.00 63.09 88 GLU A CA 1
ATOM 698 C C . GLU A 1 88 ? -4.246 7.866 38.667 1.00 63.09 88 GLU A C 1
ATOM 700 O O . GLU A 1 88 ? -4.024 8.933 38.092 1.00 63.09 88 GLU A O 1
ATOM 705 N N . LYS A 1 89 ? -3.469 7.455 39.672 1.00 59.28 89 LYS A N 1
ATOM 706 C CA . LYS A 1 89 ? -2.190 8.089 39.973 1.00 59.28 89 LYS A CA 1
ATOM 707 C C . LYS A 1 89 ? -1.300 7.880 38.757 1.00 59.28 89 LYS A C 1
ATOM 709 O O . LYS A 1 89 ? -0.720 6.807 38.613 1.00 59.28 89 LYS A O 1
ATOM 714 N N . ALA A 1 90 ? -1.207 8.905 37.911 1.00 58.59 90 ALA A N 1
ATOM 715 C CA . ALA A 1 90 ?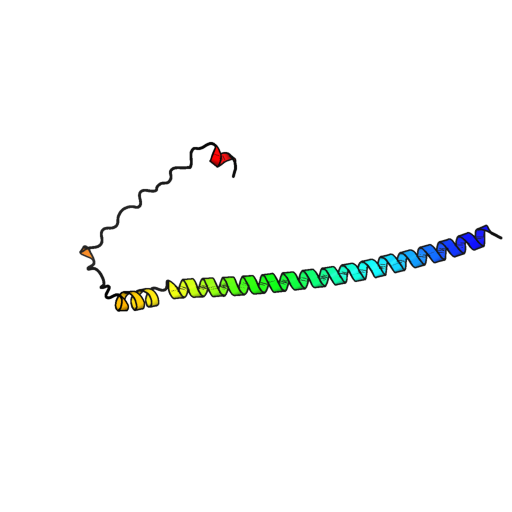 -0.352 8.936 36.738 1.00 58.59 90 ALA A CA 1
ATOM 716 C C . ALA A 1 90 ? 1.037 8.405 37.109 1.00 58.59 90 ALA A C 1
ATOM 718 O O . ALA A 1 90 ? 1.837 9.080 37.763 1.00 58.59 90 ALA A O 1
ATOM 719 N N . THR A 1 91 ? 1.340 7.171 36.712 1.00 57.41 91 THR A N 1
ATOM 720 C CA . THR A 1 91 ? 2.701 6.642 36.749 1.00 57.41 91 THR A CA 1
ATOM 721 C C . THR A 1 91 ? 3.471 7.188 35.555 1.00 57.41 91 THR A C 1
ATOM 723 O O . THR A 1 91 ? 4.071 6.436 34.797 1.00 57.41 91 THR A O 1
ATOM 726 N N . ASP A 1 92 ? 3.493 8.511 35.413 1.00 57.75 92 ASP A N 1
ATOM 727 C CA . ASP A 1 92 ? 4.452 9.216 34.574 1.00 57.75 92 ASP A CA 1
ATOM 728 C C . ASP A 1 92 ? 5.768 9.300 35.353 1.00 57.75 92 ASP A C 1
ATOM 730 O O . ASP A 1 92 ? 6.201 10.334 35.864 1.00 57.75 92 ASP A O 1
ATOM 734 N N . LYS A 1 93 ? 6.416 8.144 35.516 1.00 61.22 93 LYS A N 1
ATOM 735 C CA . LYS A 1 93 ? 7.859 8.140 35.727 1.00 61.22 93 LYS A CA 1
ATOM 736 C C . LYS A 1 93 ? 8.475 8.176 34.333 1.00 61.22 93 LYS A C 1
ATOM 738 O O . LYS A 1 93 ? 8.515 7.122 33.698 1.00 61.22 93 LYS A O 1
ATOM 743 N N . PRO A 1 94 ? 8.978 9.330 33.846 1.00 62.16 94 PRO A N 1
ATOM 744 C CA . PRO A 1 94 ? 9.803 9.312 32.651 1.00 62.16 94 PRO A CA 1
ATOM 745 C C . PRO A 1 94 ? 10.940 8.331 32.914 1.00 62.16 94 PRO A C 1
ATOM 747 O O . PRO A 1 94 ? 11.555 8.373 33.988 1.00 62.16 94 PRO A O 1
ATOM 750 N N . ALA A 1 95 ? 11.182 7.428 31.966 1.00 65.19 95 ALA A N 1
ATOM 751 C CA . ALA A 1 95 ? 12.282 6.482 32.018 1.00 65.19 95 ALA A CA 1
ATOM 752 C C . ALA A 1 95 ? 13.606 7.261 32.103 1.00 65.19 95 ALA A C 1
ATOM 754 O O . ALA A 1 95 ? 14.237 7.594 31.104 1.00 65.19 95 ALA A O 1
ATOM 755 N N . LYS A 1 96 ? 14.024 7.608 33.323 1.00 63.34 96 LYS A N 1
ATOM 756 C CA . LYS A 1 96 ? 15.336 8.177 33.604 1.00 63.34 96 LYS A CA 1
ATOM 757 C C . LYS A 1 96 ? 16.326 7.028 33.573 1.00 63.34 96 LYS A C 1
ATOM 759 O O . LYS A 1 96 ? 16.522 6.324 34.557 1.00 63.34 96 LYS A O 1
ATOM 764 N N . GLY A 1 97 ? 16.935 6.844 32.415 1.00 72.56 97 GLY A N 1
ATOM 765 C CA . 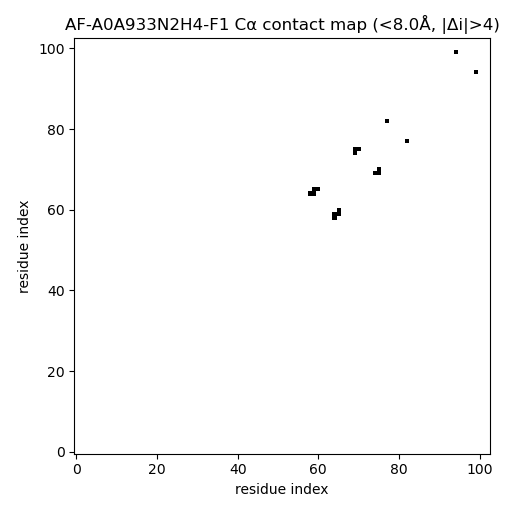GLY A 1 97 ? 18.001 5.885 32.200 1.00 72.56 97 GLY A CA 1
ATOM 766 C C . GLY A 1 97 ? 18.686 6.164 30.874 1.00 72.56 97 GLY A C 1
ATOM 767 O O . GLY A 1 97 ? 18.077 6.688 29.946 1.00 72.56 97 GLY A O 1
ATOM 768 N N . TRP A 1 98 ? 19.962 5.808 30.785 1.00 75.31 98 TRP A N 1
ATOM 769 C CA . TRP A 1 98 ? 20.795 5.960 29.589 1.00 75.31 98 TRP A CA 1
ATOM 770 C C . TRP A 1 98 ? 20.182 5.334 28.314 1.00 75.31 98 TRP A C 1
ATOM 772 O O . TRP A 1 98 ? 20.511 5.765 27.215 1.00 75.31 98 TRP A O 1
ATOM 782 N N . LEU A 1 99 ? 19.248 4.385 28.462 1.00 68.25 99 LEU A N 1
ATOM 783 C CA . LEU A 1 99 ? 18.489 3.752 27.377 1.00 68.25 99 LEU A CA 1
ATOM 784 C C . LEU A 1 99 ? 17.493 4.689 26.672 1.00 68.25 99 LEU A C 1
ATOM 786 O O . LEU A 1 99 ? 17.227 4.497 25.492 1.00 68.25 99 LEU A O 1
ATOM 790 N N . ALA A 1 100 ? 16.988 5.729 27.342 1.00 67.12 100 ALA A N 1
ATOM 791 C CA . ALA A 1 100 ? 16.060 6.691 26.734 1.00 67.12 100 ALA A CA 1
ATOM 792 C C . ALA A 1 100 ? 16.738 7.646 25.730 1.00 67.12 100 ALA A C 1
ATOM 794 O O . ALA A 1 100 ? 16.070 8.469 25.121 1.00 67.12 100 ALA A O 1
ATOM 795 N N . ARG A 1 101 ? 18.069 7.572 25.581 1.00 64.94 101 ARG A N 1
ATOM 796 C CA . ARG A 1 101 ? 18.844 8.338 24.589 1.00 64.94 101 ARG A CA 1
ATOM 797 C C . ARG A 1 101 ? 19.142 7.555 23.304 1.00 64.94 101 ARG A C 1
ATOM 799 O O . ARG A 1 101 ? 19.737 8.127 22.398 1.00 64.94 101 ARG A O 1
ATOM 806 N N . LEU A 1 102 ? 18.809 6.262 23.254 1.00 66.69 102 LEU A N 1
ATOM 807 C CA . LEU A 1 102 ? 19.081 5.383 22.106 1.00 66.69 102 LEU A CA 1
ATOM 808 C C . LEU A 1 102 ? 17.875 5.202 21.171 1.00 66.69 102 LEU A C 1
ATOM 810 O O . LEU A 1 102 ? 18.035 4.589 20.117 1.00 66.69 102 LEU A O 1
ATOM 814 N N . PHE A 1 103 ? 16.710 5.732 21.544 1.00 55.69 103 PHE A N 1
ATOM 815 C CA . PHE A 1 103 ? 15.491 5.758 20.739 1.00 55.69 103 PHE A CA 1
ATOM 816 C C . PHE A 1 103 ? 15.050 7.200 20.507 1.00 55.69 103 PHE A C 1
ATOM 818 O O . PHE A 1 103 ? 15.220 8.011 21.447 1.00 55.69 103 PHE A O 1
#

pLDDT: mean 86.03, std 12.04, range [55.69, 97.38]

Mean predicted aligned error: 13.78 Å

Sequence (103 aa):
MTKTRALKYATLLSTGAVFFVFAWGNVQATRLGYNIEELRKEIKVLETGNKYLKKEIQLSMSPERLQAEAVKLGLVYPEPDTIVLLEEKATDKPAKGWLARLF

Secondary structure (DSSP, 8-state):
-HHHHHHHHHHHHHHHHHHHHHHHHHHHHHHHHHHHHHHHHHHHHHHHHHHHHHHHHHHHTSHHHHHHHHHHTT--PPPGGG--PPP---------SGGGG--

Foldseek 3Di:
DVVVVVVVVVVVVVVVVVVVVVVVVVVVVVVVVVVVVVVVVVVVVVVVVVVVVVVVVCVCPPPVNVVVVCVVVVHDDDDPVPDDDDDPPPPPPPPPDPVVVVD

Radius of gyration: 34.77 Å; Cα contacts (8 Å, |Δi|>4): 9; chains: 1; bounding box: 64×24×95 Å

Solvent-accessible surface area (backbone atoms only — not comparable to full-atom values): 6213 Å² total; per-residue (Å²): 122,65,68,64,52,52,51,53,52,50,52,53,50,52,54,50,50,53,53,49,53,52,52,52,51,53,54,51,51,50,54,50,50,52,54,52,53,50,51,52,51,50,52,52,51,51,53,51,50,52,54,50,51,54,50,50,51,51,51,62,69,27,68,69,50,46,51,57,50,35,51,76,71,69,56,72,87,77,61,81,90,73,70,78,84,75,80,78,74,78,81,80,67,75,75,85,51,83,70,61,75,77,108